Protein AF-K7L2F3-F1 (afdb_monomer_lite)

Radius of gyration: 16.88 Å; chains: 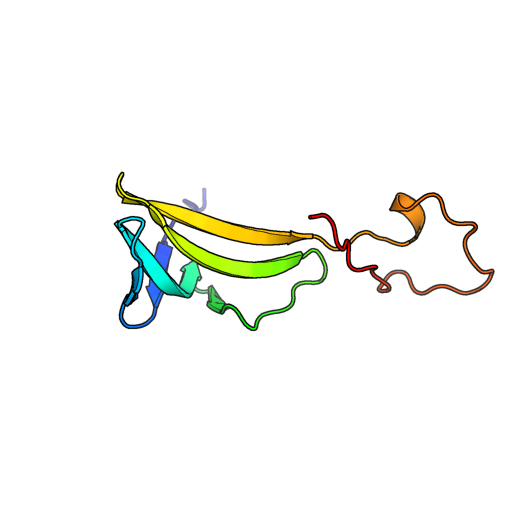1; bounding box: 46×20×44 Å

Sequence (88 aa):
MHSCTKEFSWIGLPWACKKRRKHYQAYKRNGFQISLKDKHVVAYLEDLYEDSRGNKMVVVCWFHKIDEVGIALPHSFSDREVFFSLYL

pLDDT: mean 84.44, std 12.18, range [38.5, 96.5]

Foldseek 3Di:
DPPLPFDKDADDAFDADPQRKTWGQWMDTPNDIDGQCDDDLFWGWDTWIQHPVRDTDTDIFTWAAPVRPPDDDDPDDDRSDTHTDPDD

Secondary structure (DSSP, 8-state):
-------EEEES--EE-TTS-EE-SEEEETTEEEETT-B-SSEEEEEEEE-TTS-EEEEEEEEEETTTTT----SS--TT-EEE----

Structure (mmCIF, N/CA/C/O backbone):
data_AF-K7L2F3-F1
#
_entry.id   AF-K7L2F3-F1
#
loop_
_atom_site.group_PDB
_atom_site.id
_atom_site.type_symbol
_atom_site.label_atom_id
_atom_site.label_alt_id
_atom_site.label_comp_id
_atom_site.label_asym_id
_atom_site.label_entity_id
_atom_site.label_seq_id
_atom_site.pdbx_PDB_ins_code
_atom_site.Cartn_x
_atom_site.Cartn_y
_atom_site.Cartn_z
_atom_site.occupancy
_atom_site.B_iso_or_equiv
_atom_site.auth_seq_id
_atom_site.auth_comp_id
_atom_site.auth_asym_id
_atom_site.auth_atom_id
_atom_site.pdbx_PDB_model_num
ATOM 1 N N . MET A 1 1 ? -29.458 8.527 -18.887 1.00 38.50 1 MET A N 1
ATOM 2 C CA . MET A 1 1 ? -28.304 8.990 -18.087 1.00 38.50 1 MET A CA 1
ATOM 3 C C . MET A 1 1 ? -28.022 7.930 -17.040 1.00 38.50 1 MET A C 1
ATOM 5 O O . MET A 1 1 ? -28.878 7.724 -16.192 1.00 38.50 1 MET A O 1
ATOM 9 N N . HIS A 1 2 ? -26.908 7.199 -17.127 1.00 53.78 2 HIS A N 1
ATOM 10 C CA . HIS A 1 2 ? -26.540 6.281 -16.046 1.00 53.78 2 HIS A CA 1
ATOM 11 C C . HIS A 1 2 ? -26.169 7.117 -14.823 1.00 53.78 2 HIS A C 1
ATOM 13 O O . HIS A 1 2 ? -25.137 7.786 -14.805 1.00 53.78 2 HIS A O 1
ATOM 19 N N . SER A 1 3 ? -27.045 7.111 -13.823 1.00 51.19 3 SER A N 1
ATOM 20 C CA . SER A 1 3 ? -26.766 7.599 -12.481 1.00 51.19 3 SER A CA 1
ATOM 21 C C . SER A 1 3 ? -25.551 6.825 -11.978 1.00 51.19 3 SER A C 1
ATOM 23 O O . SER A 1 3 ? -25.665 5.651 -11.639 1.00 51.19 3 SER A O 1
ATOM 25 N N . CYS A 1 4 ? -24.367 7.438 -11.984 1.00 58.00 4 CYS A N 1
ATOM 26 C CA . CYS A 1 4 ? -23.197 6.881 -11.313 1.00 58.00 4 CYS A CA 1
ATOM 27 C C . CYS A 1 4 ? -23.457 6.996 -9.805 1.00 58.00 4 CYS A C 1
ATOM 29 O O . CYS A 1 4 ? -23.016 7.941 -9.144 1.00 58.00 4 CYS A O 1
ATOM 31 N N . THR A 1 5 ? -24.296 6.105 -9.277 1.00 58.53 5 THR A N 1
ATOM 32 C CA . THR A 1 5 ? -24.549 5.987 -7.848 1.00 58.53 5 THR A CA 1
ATOM 33 C C . THR A 1 5 ? -23.226 5.617 -7.202 1.00 58.53 5 THR A C 1
ATOM 35 O O . THR A 1 5 ? -22.606 4.608 -7.522 1.00 58.53 5 THR A O 1
ATOM 38 N N . LYS A 1 6 ? -22.758 6.509 -6.327 1.00 70.19 6 LYS A N 1
ATOM 39 C CA . LYS A 1 6 ? -21.491 6.431 -5.594 1.00 70.19 6 LYS A CA 1
ATOM 40 C C . LYS A 1 6 ? -21.567 5.352 -4.509 1.00 70.19 6 LYS A C 1
ATOM 42 O O . LYS A 1 6 ? -21.383 5.653 -3.330 1.00 70.19 6 LYS A O 1
ATOM 47 N N . GLU A 1 7 ? -21.901 4.122 -4.882 1.00 85.06 7 GLU A N 1
ATOM 48 C CA . GLU A 1 7 ? -21.931 3.007 -3.946 1.00 85.06 7 GLU A CA 1
ATOM 49 C C . GLU A 1 7 ? -20.522 2.785 -3.417 1.00 85.06 7 GLU A C 1
ATOM 51 O O . GLU A 1 7 ? -19.600 2.488 -4.176 1.00 85.06 7 GLU A O 1
ATOM 56 N N . PHE A 1 8 ? -20.361 2.979 -2.111 1.00 91.38 8 PHE A N 1
ATOM 57 C CA . PHE A 1 8 ? -19.122 2.742 -1.393 1.00 91.38 8 PHE A CA 1
ATOM 58 C C . PHE A 1 8 ? -19.438 2.018 -0.091 1.00 91.38 8 PHE A C 1
ATOM 60 O O . PHE A 1 8 ? -20.246 2.507 0.705 1.00 91.38 8 PHE A O 1
ATOM 67 N N . SER A 1 9 ? -18.731 0.927 0.179 1.00 93.44 9 SER A N 1
ATOM 68 C CA . SER A 1 9 ? -18.794 0.231 1.463 1.00 93.44 9 SER A CA 1
ATOM 69 C C . SER A 1 9 ? -17.419 -0.260 1.890 1.00 93.44 9 SER A C 1
ATOM 71 O O . SER A 1 9 ? -16.646 -0.752 1.070 1.00 93.44 9 SER A O 1
ATOM 73 N N . TRP A 1 10 ? -17.129 -0.175 3.183 1.00 95.50 10 TRP A N 1
ATOM 74 C CA . TRP A 1 10 ? -15.968 -0.840 3.761 1.00 95.50 10 TRP A CA 1
ATOM 75 C C . TRP A 1 10 ? -16.150 -2.360 3.763 1.00 95.50 10 TRP A C 1
ATOM 77 O O . TRP A 1 10 ? -17.273 -2.852 3.869 1.00 95.50 10 TRP A O 1
ATOM 87 N N . ILE A 1 11 ? -15.046 -3.096 3.651 1.00 94.38 11 ILE A N 1
ATOM 88 C CA . ILE A 1 11 ? -15.019 -4.556 3.736 1.00 94.38 11 ILE A CA 1
ATOM 89 C C . ILE A 1 11 ? -14.117 -4.963 4.903 1.00 94.38 11 ILE A C 1
ATOM 91 O O . ILE A 1 11 ? -12.987 -4.486 5.033 1.00 94.38 11 ILE A O 1
ATOM 95 N N . GLY A 1 12 ? -14.620 -5.887 5.723 1.00 92.88 12 GLY A N 1
ATOM 96 C CA . GLY A 1 12 ? -13.931 -6.406 6.901 1.00 92.88 12 GLY A CA 1
ATOM 97 C C . GLY A 1 12 ? -14.261 -5.649 8.188 1.00 92.88 12 GLY A C 1
ATOM 98 O O . GLY A 1 12 ? -14.968 -4.639 8.185 1.00 92.88 12 GLY A O 1
ATOM 99 N N . LEU A 1 13 ? -13.759 -6.173 9.308 1.00 93.62 13 LEU A N 1
ATOM 100 C CA . LEU A 1 13 ? -13.920 -5.550 10.620 1.00 93.62 13 LEU A CA 1
ATOM 101 C C . LEU A 1 13 ? -12.929 -4.388 10.773 1.00 93.62 13 LEU A C 1
ATOM 103 O O . LEU A 1 13 ? -11.741 -4.578 10.496 1.00 93.62 13 LEU A O 1
ATOM 107 N N . PRO A 1 14 ? -13.381 -3.205 11.227 1.00 94.50 14 PRO A N 1
ATOM 108 C CA . PRO A 1 14 ? -12.473 -2.105 11.482 1.00 94.50 14 PRO A CA 1
ATOM 109 C C . PRO A 1 14 ? -11.567 -2.415 12.670 1.00 94.50 14 PRO A C 1
ATOM 111 O O . PRO A 1 14 ? -12.022 -2.956 13.679 1.00 94.50 14 PRO A O 1
ATOM 114 N N . TRP A 1 15 ? -10.319 -1.961 12.605 1.00 94.19 15 TRP A N 1
ATOM 115 C CA . TRP A 1 15 ? -9.471 -1.844 13.789 1.00 94.19 15 TRP A CA 1
ATOM 116 C C . TRP A 1 15 ? -9.219 -0.371 14.112 1.00 94.19 15 TRP A C 1
ATOM 118 O O . TRP A 1 15 ? -9.036 0.463 13.224 1.00 94.19 15 TRP A O 1
ATOM 128 N N . ALA A 1 16 ? -9.273 -0.028 15.397 1.00 91.56 16 ALA A N 1
ATOM 129 C CA . ALA A 1 16 ? -9.086 1.341 15.854 1.00 91.56 16 ALA A CA 1
ATOM 130 C C . ALA A 1 16 ? -7.617 1.601 16.197 1.00 91.56 16 ALA A C 1
ATOM 132 O O . ALA A 1 16 ? -6.974 0.785 16.857 1.00 91.56 16 ALA A O 1
ATOM 133 N N . CYS A 1 17 ? -7.096 2.762 15.807 1.00 89.38 17 CYS A N 1
ATOM 134 C CA . CYS A 1 17 ? -5.774 3.218 16.237 1.00 89.38 17 CYS A CA 1
ATOM 135 C C . CYS A 1 17 ? -5.868 4.322 17.304 1.00 89.38 17 CYS A C 1
ATOM 137 O O . CYS A 1 17 ? -6.924 4.923 17.525 1.00 89.38 17 CYS A O 1
ATOM 139 N N . LYS A 1 18 ? -4.727 4.671 17.919 1.00 88.88 18 LYS A N 1
ATOM 140 C CA . LYS A 1 18 ? -4.627 5.757 18.917 1.00 88.88 18 LYS A CA 1
ATOM 141 C C . LYS A 1 18 ? -5.155 7.111 18.407 1.00 88.88 18 LYS A C 1
ATOM 143 O O . LYS A 1 18 ? -5.603 7.926 19.203 1.00 88.88 18 LYS A O 1
ATOM 148 N N . LYS A 1 19 ? -5.153 7.344 17.087 1.00 89.56 19 LYS A N 1
ATOM 149 C CA . LYS A 1 19 ? -5.660 8.574 16.445 1.00 89.56 19 LYS A CA 1
ATOM 150 C C . LYS A 1 19 ? -7.182 8.572 16.217 1.00 89.56 19 LYS A C 1
ATOM 152 O O . LYS A 1 19 ? -7.671 9.421 15.477 1.00 89.56 19 LYS A O 1
ATOM 157 N N . ARG A 1 20 ? -7.932 7.631 16.813 1.00 90.75 20 ARG A N 1
ATOM 158 C CA . ARG A 1 20 ? -9.392 7.468 16.637 1.00 90.75 20 ARG A CA 1
ATOM 159 C C . ARG A 1 20 ? -9.816 7.286 15.171 1.00 90.75 20 ARG A C 1
ATOM 161 O O . ARG A 1 20 ? -10.899 7.714 14.786 1.00 90.75 20 ARG A O 1
ATOM 168 N N . ARG A 1 21 ? -8.960 6.654 14.364 1.00 94.69 21 ARG A N 1
ATOM 169 C CA . ARG A 1 21 ? -9.282 6.231 12.995 1.00 94.69 21 ARG A CA 1
ATOM 170 C C . ARG A 1 21 ? -9.720 4.774 13.010 1.00 94.69 21 ARG A C 1
ATOM 172 O O . ARG A 1 21 ? -9.177 3.996 13.798 1.00 94.69 21 ARG A O 1
ATOM 179 N N . LYS A 1 22 ? -10.677 4.423 12.153 1.00 96.06 22 LYS A N 1
ATOM 180 C CA . LYS A 1 22 ? -11.096 3.033 11.917 1.00 96.06 22 LYS A CA 1
ATOM 181 C C . LYS A 1 22 ? -10.484 2.563 10.611 1.00 96.06 22 LYS A C 1
ATOM 183 O O . LYS A 1 22 ? -10.857 3.079 9.566 1.00 96.06 22 LYS A O 1
ATOM 188 N N . HIS A 1 23 ? -9.556 1.629 10.680 1.00 96.50 23 HIS A N 1
ATOM 189 C CA . HIS A 1 23 ? -8.819 1.137 9.526 1.00 96.50 23 HIS A CA 1
ATOM 190 C C . HIS A 1 23 ? -9.460 -0.131 8.964 1.00 96.50 23 HIS A C 1
ATOM 192 O O . HIS A 1 23 ? -9.967 -0.956 9.725 1.00 96.50 23 HIS A O 1
ATOM 198 N N . TYR A 1 24 ? -9.405 -0.296 7.646 1.00 96.25 24 TYR A N 1
ATOM 199 C CA . TYR A 1 24 ? -10.051 -1.373 6.901 1.00 96.25 24 TYR A CA 1
ATOM 200 C C . TYR A 1 24 ? -9.066 -2.053 5.950 1.00 96.25 24 TYR A C 1
ATOM 202 O O . TYR A 1 24 ? -8.056 -1.481 5.556 1.00 96.25 24 TYR A O 1
ATOM 210 N N . GLN A 1 25 ? -9.366 -3.293 5.568 1.00 94.12 25 GLN A N 1
ATOM 211 C CA . GLN A 1 25 ? -8.510 -4.070 4.663 1.00 94.12 25 GLN A CA 1
ATOM 212 C C . GLN A 1 25 ? -8.857 -3.855 3.186 1.00 94.12 25 GLN A C 1
ATOM 214 O O . GLN A 1 25 ? -8.005 -4.046 2.317 1.00 94.12 25 GLN A O 1
ATOM 219 N N . ALA A 1 26 ? -10.109 -3.490 2.902 1.00 94.94 26 ALA A N 1
ATOM 220 C CA . ALA A 1 26 ? -10.617 -3.284 1.556 1.00 94.94 26 ALA A CA 1
ATOM 221 C C . ALA A 1 26 ? -11.869 -2.392 1.555 1.00 94.94 26 ALA A C 1
ATOM 223 O O . ALA A 1 26 ? -12.513 -2.175 2.587 1.00 94.94 26 ALA A O 1
ATOM 224 N N . TYR A 1 27 ? -12.242 -1.910 0.375 1.00 94.25 27 TYR A N 1
ATOM 225 C CA . TYR A 1 27 ? -13.526 -1.268 0.117 1.00 94.25 27 TYR A CA 1
ATOM 226 C C . TYR A 1 27 ? -14.148 -1.805 -1.171 1.00 94.25 27 TYR A C 1
ATOM 228 O O . TYR A 1 27 ? -13.453 -2.294 -2.059 1.00 94.25 27 TYR A O 1
ATOM 236 N N . LYS A 1 28 ? -15.471 -1.703 -1.281 1.00 93.12 28 LYS A N 1
ATOM 237 C CA . LYS A 1 28 ? -16.207 -1.909 -2.527 1.00 93.12 28 LYS A CA 1
ATOM 238 C C . LYS A 1 28 ? -16.628 -0.557 -3.071 1.00 93.12 28 LYS A C 1
ATOM 240 O O . LYS A 1 28 ? -17.180 0.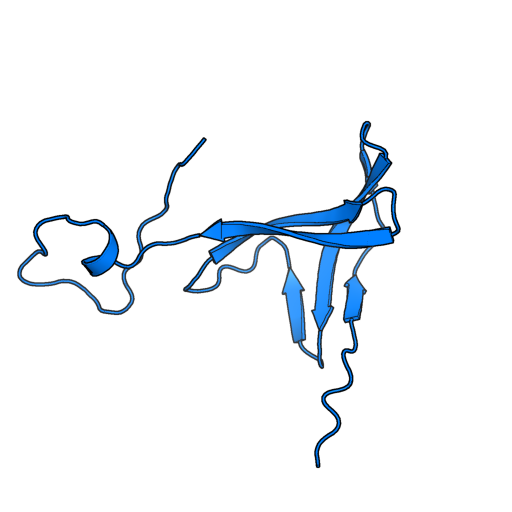247 -2.321 1.00 93.12 28 LYS A O 1
ATOM 245 N N . ARG A 1 29 ? -16.415 -0.320 -4.362 1.00 90.88 29 ARG A N 1
ATOM 246 C CA . ARG A 1 29 ? -16.928 0.851 -5.068 1.00 90.88 29 ARG A CA 1
ATOM 247 C C . ARG A 1 29 ? -17.459 0.464 -6.436 1.00 90.88 29 ARG A C 1
ATOM 249 O O . ARG A 1 29 ? -16.736 -0.136 -7.222 1.00 90.88 29 ARG A O 1
ATOM 256 N N . ASN A 1 30 ? -18.706 0.830 -6.728 1.00 89.31 30 ASN A N 1
ATOM 257 C CA . ASN A 1 30 ? -19.349 0.564 -8.023 1.00 89.31 30 ASN A CA 1
ATOM 258 C C . ASN A 1 30 ? -19.220 -0.910 -8.473 1.00 89.31 30 ASN A C 1
ATOM 260 O O . ASN A 1 30 ? -18.917 -1.189 -9.629 1.00 89.31 30 ASN A O 1
ATOM 264 N N . GLY A 1 31 ? -19.365 -1.860 -7.543 1.00 88.12 31 GLY A N 1
ATOM 26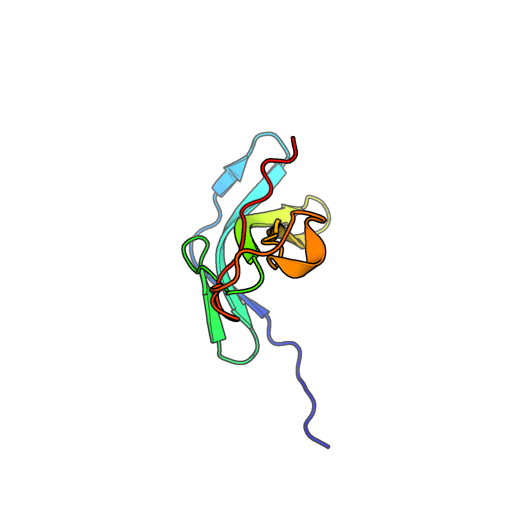5 C CA . GLY A 1 31 ? -19.196 -3.292 -7.821 1.00 88.12 31 GLY A CA 1
ATOM 266 C C . GLY A 1 31 ? -17.765 -3.830 -7.683 1.00 88.12 31 GLY A C 1
ATOM 267 O O . GLY A 1 31 ? -17.613 -5.018 -7.413 1.00 88.12 31 GLY A O 1
ATOM 268 N N . PHE A 1 32 ? -16.738 -2.984 -7.769 1.00 89.06 32 PHE A N 1
ATOM 269 C CA . PHE A 1 32 ? -15.333 -3.390 -7.683 1.00 89.06 32 PHE A CA 1
ATOM 270 C C . PHE A 1 32 ? -14.844 -3.417 -6.238 1.00 89.06 32 PHE A C 1
ATOM 272 O O . PHE A 1 32 ? -15.026 -2.448 -5.505 1.00 89.06 32 PHE A O 1
ATOM 279 N N . GLN A 1 33 ? -14.214 -4.517 -5.832 1.00 92.19 33 GLN A N 1
ATOM 280 C CA . GLN A 1 33 ? -13.507 -4.615 -4.559 1.00 92.19 33 GLN A CA 1
ATOM 281 C C . GLN A 1 33 ? -12.047 -4.209 -4.756 1.00 92.19 33 GLN A C 1
ATOM 283 O O . GLN A 1 33 ? -11.413 -4.671 -5.700 1.00 92.19 33 GLN A O 1
ATOM 288 N N . ILE A 1 34 ? -11.542 -3.368 -3.857 1.00 91.25 34 ILE A N 1
ATOM 289 C CA . ILE A 1 34 ? -10.167 -2.875 -3.854 1.00 91.25 34 ILE A CA 1
ATOM 290 C C . ILE A 1 34 ? -9.578 -3.085 -2.454 1.00 91.25 34 ILE A C 1
ATOM 292 O O . ILE A 1 34 ? -10.161 -2.633 -1.465 1.00 91.25 34 ILE A O 1
ATOM 296 N N . SER A 1 35 ? -8.451 -3.789 -2.362 1.00 91.69 35 SER A N 1
ATOM 297 C CA . SER A 1 35 ? -7.762 -4.170 -1.123 1.00 91.69 35 SER A CA 1
ATOM 298 C C . SER A 1 35 ? -6.417 -3.459 -0.956 1.00 91.69 35 SER A C 1
ATOM 300 O O . SER A 1 35 ? -5.813 -3.039 -1.936 1.00 91.69 35 SER A O 1
ATOM 302 N N . LEU A 1 36 ? -5.893 -3.372 0.274 1.00 85.94 36 LEU A N 1
ATOM 303 C CA . LEU A 1 36 ? -4.557 -2.799 0.540 1.00 85.94 36 LEU A CA 1
ATOM 304 C C . LEU A 1 36 ? -3.420 -3.477 -0.244 1.00 85.94 36 LEU A C 1
ATOM 306 O O . LEU A 1 36 ? -2.357 -2.901 -0.424 1.00 85.94 36 LEU A O 1
ATOM 310 N N . LYS A 1 37 ? -3.618 -4.712 -0.711 1.00 79.56 37 LYS A N 1
ATOM 311 C CA . LYS A 1 37 ? -2.607 -5.448 -1.481 1.00 79.56 37 LYS A CA 1
ATOM 312 C C . LYS A 1 37 ? -2.719 -5.219 -2.987 1.00 79.56 37 LYS A C 1
ATOM 314 O O . LYS A 1 37 ? -1.877 -5.725 -3.731 1.00 79.56 37 LYS A O 1
ATOM 319 N N . ASP A 1 38 ? -3.723 -4.469 -3.432 1.00 76.44 38 ASP A N 1
ATOM 320 C CA . ASP A 1 38 ? -3.943 -4.222 -4.846 1.00 76.44 38 ASP A CA 1
ATOM 321 C C . ASP A 1 38 ? -2.948 -3.167 -5.328 1.00 76.44 38 ASP A C 1
ATOM 323 O O . ASP A 1 38 ? -2.913 -2.024 -4.865 1.00 76.44 38 ASP A O 1
ATOM 327 N N . LYS A 1 39 ? -2.096 -3.584 -6.264 1.00 69.88 39 LYS A N 1
ATOM 328 C CA . LYS A 1 39 ? -1.143 -2.711 -6.944 1.00 69.88 39 LYS A CA 1
ATOM 329 C C . LYS A 1 39 ? -1.772 -2.262 -8.249 1.00 69.88 39 LYS A C 1
ATOM 331 O O . LYS A 1 39 ? -1.939 -3.063 -9.168 1.00 69.88 39 LYS A O 1
ATOM 336 N N . HIS A 1 40 ? -2.114 -0.987 -8.331 1.00 73.19 40 HIS A N 1
ATOM 337 C CA . HIS A 1 40 ? -2.537 -0.380 -9.581 1.00 73.19 40 HIS A CA 1
ATOM 338 C C . HIS A 1 40 ? -1.329 0.279 -10.243 1.00 73.19 40 HIS A C 1
ATOM 340 O O . HIS A 1 40 ? -0.423 0.746 -9.561 1.00 73.19 40 HIS A O 1
ATOM 346 N N . VAL A 1 41 ? -1.331 0.349 -11.577 1.00 71.62 41 VAL A N 1
ATOM 347 C CA . VAL A 1 41 ? -0.222 0.926 -12.368 1.00 71.62 41 VAL A CA 1
ATOM 348 C C . VAL A 1 41 ? 0.146 2.341 -11.902 1.00 71.62 41 VAL A C 1
ATOM 350 O O . VAL A 1 41 ? 1.283 2.765 -12.036 1.00 71.62 41 VAL A O 1
ATOM 353 N N . VAL A 1 42 ? -0.817 3.059 -11.323 1.00 81.00 42 VAL A N 1
ATOM 354 C CA . VAL A 1 42 ? -0.673 4.459 -10.922 1.00 81.00 42 VAL A CA 1
ATOM 355 C C . VAL A 1 42 ? -0.290 4.616 -9.441 1.00 81.00 42 VAL A C 1
ATOM 357 O O . VAL A 1 42 ? 0.388 5.576 -9.086 1.00 81.00 42 VAL A O 1
ATOM 360 N N . ALA A 1 43 ? -0.702 3.692 -8.564 1.00 85.44 43 ALA A N 1
ATOM 361 C CA . ALA A 1 43 ? -0.416 3.780 -7.132 1.00 85.44 43 ALA A CA 1
ATOM 362 C C . ALA A 1 43 ? -0.592 2.447 -6.384 1.00 85.44 43 ALA A C 1
ATOM 364 O O . ALA A 1 43 ? -1.338 1.554 -6.801 1.00 85.44 43 ALA A O 1
ATOM 365 N N . TYR A 1 44 ? 0.055 2.357 -5.226 1.00 87.19 44 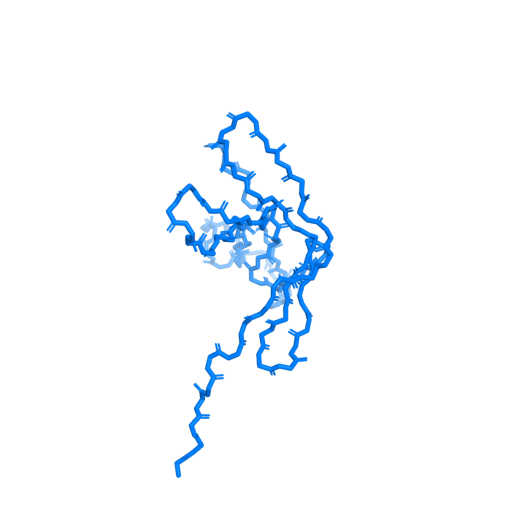TYR A N 1
ATOM 366 C CA . TYR A 1 44 ? -0.159 1.329 -4.210 1.00 87.19 44 TYR A CA 1
ATOM 367 C C . TYR A 1 44 ? -0.956 1.897 -3.028 1.00 87.19 44 TYR A C 1
ATOM 369 O O . TYR A 1 44 ? -0.762 3.050 -2.646 1.00 87.19 44 TYR A O 1
ATOM 377 N N . LEU A 1 45 ? -1.841 1.091 -2.440 1.00 90.88 45 LEU A N 1
ATOM 378 C CA . LEU A 1 45 ? -2.659 1.474 -1.287 1.00 90.88 45 LEU A CA 1
ATOM 379 C C . LEU A 1 45 ? -1.932 1.172 0.024 1.00 90.88 45 LEU A C 1
ATOM 381 O O . LEU A 1 45 ? -1.732 0.016 0.378 1.00 90.88 45 LEU A O 1
ATOM 385 N N . GLU A 1 46 ? -1.575 2.212 0.768 1.00 91.19 46 GLU A N 1
ATOM 386 C CA . GLU A 1 46 ? -0.871 2.072 2.045 1.00 91.19 46 GLU A CA 1
ATOM 387 C C . GLU A 1 46 ? -1.837 1.902 3.222 1.00 91.19 46 GLU A C 1
ATOM 389 O O . GLU A 1 46 ? -1.613 1.066 4.096 1.00 91.19 46 GLU A O 1
ATOM 394 N N . ASP A 1 47 ? -2.930 2.670 3.236 1.00 93.06 47 ASP A N 1
ATOM 395 C CA . ASP A 1 47 ? -3.912 2.638 4.318 1.00 93.06 47 ASP A CA 1
ATOM 396 C C . ASP A 1 47 ? -5.313 3.011 3.816 1.00 93.06 47 ASP A C 1
ATOM 398 O O . ASP A 1 47 ? -5.498 3.789 2.877 1.00 93.06 47 ASP A O 1
ATOM 402 N N . LEU A 1 48 ? -6.318 2.455 4.478 1.00 95.38 48 LEU A N 1
ATOM 403 C CA . LEU A 1 48 ? -7.732 2.676 4.221 1.00 95.38 48 LEU A CA 1
ATOM 404 C C . LEU A 1 48 ? -8.388 2.924 5.565 1.00 95.38 48 LEU A C 1
ATOM 406 O O . LEU A 1 48 ? -8.433 2.021 6.400 1.00 95.38 48 LEU A O 1
ATOM 410 N N . TYR A 1 49 ? -8.906 4.127 5.797 1.00 95.94 49 TYR A N 1
ATOM 411 C CA . TYR A 1 49 ? -9.473 4.435 7.101 1.00 95.94 49 TYR A CA 1
ATOM 412 C C . TYR A 1 49 ? -10.632 5.417 7.050 1.00 95.94 49 TYR A C 1
ATOM 414 O O . TYR A 1 49 ? -10.766 6.227 6.140 1.00 95.94 49 TYR A O 1
ATOM 422 N N . GLU A 1 50 ? -11.469 5.362 8.074 1.00 96.06 50 GLU A N 1
ATOM 423 C CA . GLU A 1 50 ? -12.429 6.405 8.399 1.00 96.06 50 GLU A CA 1
ATOM 424 C C . GLU A 1 50 ? -11.809 7.341 9.439 1.00 96.06 50 GLU A C 1
ATOM 426 O O . GLU A 1 50 ? -11.300 6.882 10.471 1.00 96.06 50 GLU A O 1
ATOM 431 N N . ASP A 1 51 ? -11.783 8.641 9.150 1.00 94.88 51 ASP A N 1
ATOM 432 C CA . ASP A 1 51 ? -11.276 9.639 10.089 1.00 94.88 51 ASP A CA 1
ATOM 433 C C . ASP A 1 51 ? -12.279 9.919 11.225 1.00 94.88 51 ASP A C 1
ATOM 435 O O . ASP A 1 51 ? -13.396 9.403 11.261 1.00 94.88 51 ASP A O 1
ATOM 439 N N . SER A 1 52 ? -11.893 10.765 12.180 1.00 92.19 52 SER A N 1
ATOM 440 C CA . SER A 1 52 ? -12.750 11.100 13.324 1.00 92.19 52 SER A CA 1
ATOM 441 C C . SER A 1 52 ? -14.024 11.872 12.956 1.00 92.19 52 SER A C 1
ATOM 443 O O . SER A 1 52 ? -14.899 12.020 13.809 1.00 92.19 52 SER A O 1
ATOM 445 N N . ARG A 1 53 ? -14.137 12.369 11.718 1.00 93.50 53 ARG A N 1
ATOM 446 C CA . ARG A 1 53 ? -15.303 13.077 11.175 1.00 93.50 53 ARG A CA 1
ATOM 447 C C . ARG A 1 53 ? -16.195 12.163 10.326 1.00 93.50 53 ARG A C 1
ATOM 449 O O . ARG A 1 53 ? -17.205 12.633 9.811 1.00 93.50 53 ARG A O 1
ATOM 456 N N . GLY A 1 54 ? -15.849 10.881 10.183 1.00 91.81 54 GLY A N 1
ATOM 457 C CA . GLY A 1 54 ? -16.579 9.931 9.341 1.00 91.81 54 GLY A CA 1
ATOM 458 C C . GLY A 1 54 ? -16.195 9.988 7.858 1.00 91.81 54 GLY A C 1
ATOM 459 O O . GLY A 1 54 ? -16.868 9.369 7.031 1.00 91.81 54 GLY A O 1
ATOM 460 N N . ASN A 1 55 ? -15.135 10.717 7.490 1.00 94.19 55 ASN A N 1
ATOM 461 C CA . ASN A 1 55 ? -14.669 10.765 6.106 1.00 94.19 55 ASN A CA 1
ATOM 462 C C . ASN A 1 55 ? -13.925 9.480 5.753 1.00 94.19 55 ASN A C 1
ATOM 464 O O . ASN A 1 55 ? -13.100 8.996 6.527 1.00 94.19 55 ASN A O 1
ATOM 468 N N . LYS A 1 56 ? -14.171 8.968 4.546 1.00 94.06 56 LYS A N 1
ATOM 469 C CA . LYS A 1 56 ? -13.464 7.811 3.990 1.00 94.06 56 LYS A CA 1
ATOM 470 C C . LYS A 1 56 ? -12.163 8.270 3.350 1.00 94.06 56 LYS A C 1
ATOM 472 O O . LYS A 1 56 ? -12.186 9.045 2.398 1.00 94.06 56 LYS A O 1
ATOM 477 N N . MET A 1 57 ? -11.056 7.770 3.872 1.00 95.12 57 MET A N 1
ATOM 478 C CA . MET A 1 57 ? -9.705 8.156 3.502 1.00 95.12 57 MET A CA 1
ATOM 479 C C . MET A 1 57 ? -8.975 6.981 2.870 1.00 95.12 57 MET A C 1
ATOM 481 O O . MET A 1 57 ? -9.135 5.827 3.274 1.00 95.12 57 MET A O 1
ATOM 485 N N . VAL A 1 58 ? -8.144 7.310 1.889 1.00 92.56 58 VAL A N 1
ATOM 486 C CA . VAL A 1 58 ? -7.250 6.379 1.215 1.00 92.56 58 VAL A CA 1
ATOM 487 C C . VAL A 1 58 ? -5.868 7.015 1.218 1.00 92.56 58 VAL A C 1
ATOM 489 O O . VAL A 1 58 ? -5.711 8.134 0.731 1.00 92.56 58 VAL A O 1
ATOM 492 N N . VAL A 1 59 ? -4.888 6.323 1.786 1.00 92.12 59 VAL A N 1
ATOM 493 C CA . VAL A 1 59 ? -3.475 6.695 1.692 1.00 92.12 59 VAL A CA 1
ATOM 494 C C . VAL A 1 59 ? -2.875 5.880 0.564 1.00 92.12 59 VAL A C 1
ATOM 496 O O . VAL A 1 59 ? -3.022 4.657 0.528 1.00 92.12 59 VAL A O 1
ATOM 499 N N . VAL A 1 60 ? -2.237 6.568 -0.373 1.00 89.81 60 VAL A N 1
ATOM 500 C CA . VAL A 1 60 ? -1.592 5.956 -1.528 1.00 89.81 60 VAL A CA 1
ATOM 501 C C . VAL A 1 60 ? -0.134 6.358 -1.587 1.00 89.81 60 VAL A C 1
ATOM 503 O O . VAL A 1 60 ? 0.207 7.505 -1.302 1.00 89.81 60 VAL A O 1
ATOM 506 N N . CYS A 1 61 ? 0.696 5.432 -2.044 1.00 88.81 61 CYS A N 1
ATOM 507 C CA . CYS A 1 61 ? 2.009 5.753 -2.565 1.00 88.81 61 CYS A CA 1
ATOM 508 C C . CYS A 1 61 ? 1.939 5.745 -4.095 1.00 88.81 61 CYS A C 1
ATOM 510 O O . CYS A 1 61 ? 1.580 4.731 -4.700 1.00 88.81 61 CYS A O 1
ATOM 512 N N . TRP A 1 62 ? 2.221 6.892 -4.708 1.00 86.50 62 TRP A N 1
ATOM 513 C CA . TRP A 1 62 ? 2.169 7.061 -6.157 1.00 86.50 62 TRP A CA 1
ATOM 514 C C . TRP A 1 62 ? 3.386 6.434 -6.829 1.00 86.50 62 TRP A C 1
ATOM 516 O O . TRP A 1 62 ? 4.499 6.471 -6.298 1.00 86.50 62 TRP A O 1
ATOM 526 N N . PHE A 1 63 ? 3.168 5.898 -8.024 1.00 86.56 63 PHE A N 1
ATOM 527 C CA . PHE A 1 63 ? 4.254 5.569 -8.930 1.00 86.56 63 PHE A CA 1
ATOM 528 C C . PHE A 1 63 ? 4.423 6.685 -9.960 1.00 86.56 63 PHE A C 1
ATOM 530 O O . PHE A 1 63 ? 3.440 7.291 -10.385 1.00 86.56 63 PHE A O 1
ATOM 537 N N . HIS A 1 64 ? 5.663 6.925 -10.372 1.00 83.44 64 HIS A N 1
ATOM 538 C CA . HIS A 1 64 ? 5.987 7.830 -11.469 1.00 83.44 64 HIS A CA 1
ATOM 539 C C . HIS A 1 64 ? 6.301 7.033 -12.722 1.00 83.44 64 HIS A C 1
ATOM 541 O O . HIS A 1 64 ? 6.955 5.988 -12.655 1.00 83.44 64 HIS A O 1
ATOM 547 N N . LYS A 1 65 ? 5.879 7.532 -13.875 1.00 83.69 65 LYS A N 1
ATOM 548 C CA . LYS A 1 65 ? 6.393 7.014 -15.139 1.00 83.69 65 LYS A CA 1
ATOM 549 C C . LYS A 1 65 ? 7.826 7.487 -15.361 1.00 83.69 65 LYS A C 1
ATOM 551 O O . LYS A 1 65 ? 8.276 8.480 -14.790 1.00 83.69 65 LYS A O 1
ATOM 556 N N . ILE A 1 66 ? 8.554 6.759 -16.200 1.00 81.62 66 ILE A N 1
ATOM 557 C CA . ILE A 1 66 ? 9.966 7.045 -16.470 1.00 81.62 66 ILE A CA 1
ATOM 558 C C . ILE A 1 66 ? 10.193 8.434 -17.097 1.00 81.62 66 ILE A C 1
ATOM 560 O O . ILE A 1 66 ? 11.212 9.071 -16.847 1.00 81.62 66 ILE A O 1
ATOM 564 N N . ASP A 1 67 ? 9.229 8.937 -17.865 1.00 79.94 67 ASP A N 1
ATOM 565 C CA . ASP A 1 67 ? 9.255 10.262 -18.488 1.00 79.94 67 ASP A CA 1
ATOM 566 C C . ASP A 1 67 ? 8.920 11.404 -17.510 1.00 79.94 67 ASP A C 1
ATOM 568 O O . ASP A 1 67 ? 9.199 12.565 -17.805 1.00 79.94 67 ASP A O 1
ATOM 572 N N . GLU A 1 68 ? 8.399 11.094 -16.319 1.00 82.19 68 GLU A N 1
ATOM 573 C CA . GLU A 1 68 ? 8.072 12.076 -15.275 1.00 82.19 68 GLU A CA 1
ATOM 574 C C . GLU A 1 68 ? 9.238 12.338 -14.305 1.00 82.19 68 GLU A C 1
ATOM 576 O O . GLU A 1 68 ? 9.245 13.355 -13.614 1.00 82.19 68 GLU A O 1
ATOM 581 N N . VAL A 1 69 ? 10.234 11.445 -14.237 1.00 77.38 69 VAL A N 1
ATOM 582 C CA . VAL A 1 69 ? 11.312 11.493 -13.223 1.00 77.38 69 VAL A CA 1
ATOM 583 C C . VAL A 1 69 ? 12.550 12.294 -13.646 1.00 77.38 69 VAL A C 1
ATOM 585 O O . VAL A 1 69 ? 13.510 12.384 -12.884 1.00 77.38 69 VAL A O 1
ATOM 588 N N . GLY A 1 70 ? 12.557 12.894 -14.842 1.00 76.12 70 GLY A N 1
ATOM 589 C CA . GLY A 1 70 ? 13.672 13.727 -15.325 1.00 76.12 70 GLY A CA 1
ATOM 590 C C . GLY A 1 70 ? 14.999 12.975 -15.513 1.00 76.12 70 GLY A C 1
ATOM 591 O O . GLY A 1 70 ? 16.054 13.600 -15.618 1.00 76.12 70 GLY A O 1
ATOM 592 N N . ILE A 1 71 ? 14.960 11.640 -15.542 1.00 78.06 71 ILE A N 1
ATOM 593 C CA . ILE A 1 71 ? 16.119 10.778 -15.787 1.00 78.06 71 ILE A CA 1
ATOM 594 C C . ILE A 1 71 ? 16.327 10.664 -17.301 1.00 78.06 71 ILE A C 1
ATOM 596 O O . ILE A 1 71 ? 15.368 10.639 -18.071 1.00 78.06 71 ILE A O 1
ATOM 600 N N . ALA A 1 72 ? 17.585 10.575 -17.740 1.00 82.06 72 ALA A N 1
ATOM 601 C CA . ALA A 1 72 ? 17.889 10.231 -19.124 1.00 82.06 72 ALA A CA 1
ATOM 602 C C . ALA A 1 72 ? 17.282 8.858 -19.456 1.00 82.06 72 ALA A C 1
ATOM 604 O O . ALA A 1 72 ? 17.697 7.839 -18.901 1.00 82.06 72 ALA A O 1
ATOM 605 N N . LEU A 1 73 ? 16.285 8.844 -20.342 1.00 80.88 73 LEU A N 1
ATOM 606 C CA . LEU A 1 73 ? 15.597 7.619 -20.732 1.00 80.88 73 LEU A CA 1
ATOM 607 C C . LEU A 1 73 ? 16.586 6.665 -21.420 1.00 80.88 73 LEU A C 1
ATOM 609 O O . LEU A 1 73 ? 17.278 7.083 -22.355 1.00 80.88 73 LEU A O 1
ATOM 613 N N . PRO A 1 74 ? 16.669 5.391 -20.999 1.00 82.62 74 PRO A N 1
ATOM 614 C CA . PRO A 1 74 ? 17.456 4.411 -21.731 1.00 82.62 74 PRO A CA 1
ATOM 615 C C . PRO A 1 74 ? 16.853 4.215 -23.128 1.00 82.62 74 PRO A C 1
ATOM 617 O O . PRO A 1 74 ? 15.654 4.390 -23.331 1.00 82.62 74 PRO A O 1
ATOM 620 N N . HIS A 1 75 ? 17.664 3.802 -24.104 1.00 80.81 75 HIS A N 1
ATOM 621 C CA . HIS A 1 75 ? 17.183 3.557 -25.474 1.00 80.81 75 HIS A CA 1
ATOM 622 C C . HIS A 1 75 ? 16.066 2.505 -25.556 1.00 80.81 75 HIS A C 1
ATOM 624 O O . HIS A 1 75 ? 15.311 2.481 -26.525 1.00 80.81 75 HIS A O 1
ATOM 630 N N . SER A 1 76 ? 15.959 1.648 -24.541 1.00 84.44 76 SER A N 1
ATOM 631 C CA . SER A 1 76 ? 14.876 0.691 -24.367 1.00 84.44 76 SER A CA 1
ATOM 632 C C . SER A 1 76 ? 14.302 0.831 -22.958 1.00 84.44 76 SER A C 1
ATOM 634 O O . SER A 1 76 ? 14.938 0.416 -21.989 1.00 84.44 76 SER A O 1
ATOM 636 N N . PHE A 1 77 ? 13.099 1.385 -22.855 1.00 83.81 77 PHE A N 1
ATOM 637 C CA . PHE A 1 77 ? 12.247 1.300 -21.671 1.00 83.81 77 PHE A CA 1
ATOM 638 C C . PHE A 1 77 ? 10.872 0.782 -22.090 1.00 83.81 77 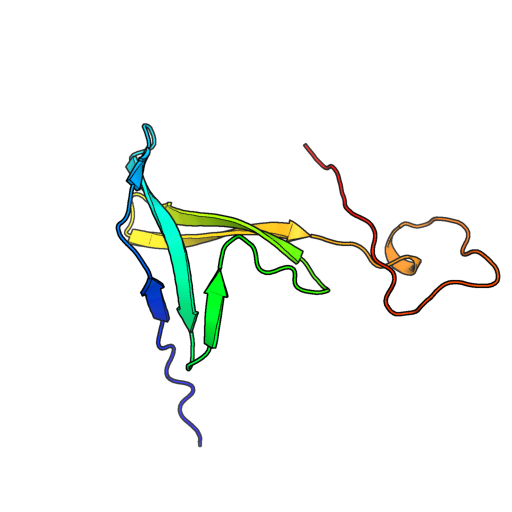PHE A C 1
ATOM 640 O O . PHE A 1 77 ? 10.507 0.822 -23.267 1.00 83.81 77 PHE A O 1
ATOM 647 N N . SER A 1 78 ? 10.119 0.257 -21.131 1.00 84.12 78 SER A N 1
ATOM 648 C CA . SER A 1 78 ? 8.739 -0.168 -21.357 1.00 84.12 78 SER A CA 1
ATOM 649 C C . SER A 1 78 ? 7.774 0.944 -20.962 1.00 84.12 78 SER A C 1
ATOM 651 O O . SER A 1 78 ? 7.886 1.484 -19.866 1.00 84.12 78 SER A O 1
ATOM 653 N N . ASP A 1 79 ? 6.740 1.199 -21.766 1.00 81.88 79 ASP A N 1
ATOM 654 C CA . ASP A 1 79 ? 5.654 2.136 -21.411 1.00 81.88 79 ASP A CA 1
ATOM 655 C C . ASP A 1 79 ? 4.851 1.701 -20.166 1.00 81.88 79 ASP A C 1
ATOM 657 O O . ASP A 1 79 ? 3.989 2.431 -19.671 1.00 81.88 79 ASP A O 1
ATOM 661 N N . ARG A 1 80 ? 5.092 0.477 -19.674 1.00 85.38 80 ARG A N 1
ATOM 662 C CA . ARG A 1 80 ? 4.496 -0.072 -18.447 1.00 85.38 80 ARG A CA 1
ATOM 663 C C . ARG A 1 80 ? 5.418 0.026 -17.233 1.00 85.38 80 ARG A C 1
ATOM 665 O O . ARG A 1 80 ? 5.006 -0.377 -16.147 1.00 85.38 80 ARG A O 1
ATOM 672 N N . GLU A 1 81 ? 6.654 0.477 -17.416 1.00 84.62 81 GLU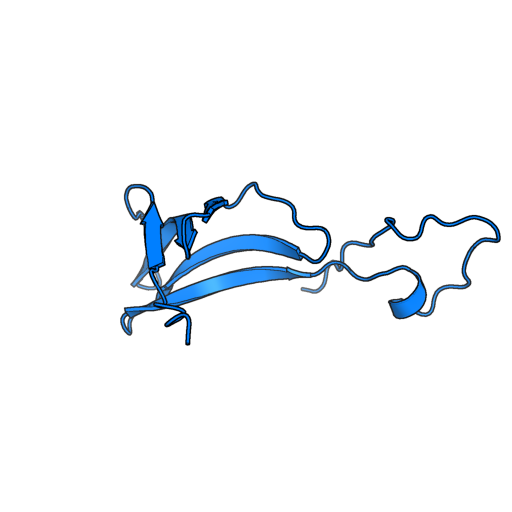 A N 1
ATOM 673 C CA . GLU A 1 81 ? 7.614 0.637 -16.332 1.00 84.62 81 GLU A CA 1
ATOM 674 C C . GLU A 1 81 ? 7.251 1.854 -15.483 1.00 84.62 81 GLU A C 1
ATOM 676 O O . GLU A 1 81 ? 6.942 2.930 -15.997 1.00 84.62 81 GLU A O 1
ATOM 681 N N . VAL A 1 82 ? 7.259 1.660 -14.167 1.00 85.75 82 VAL A N 1
ATOM 682 C CA . VAL A 1 82 ? 6.936 2.702 -13.200 1.00 85.75 82 VAL A CA 1
ATOM 683 C C . VAL A 1 82 ? 7.925 2.656 -12.041 1.00 85.75 82 VAL A C 1
ATOM 685 O O . VAL A 1 82 ? 8.363 1.583 -11.619 1.00 85.75 82 VAL A O 1
ATOM 688 N N . PHE A 1 83 ? 8.265 3.826 -11.517 1.00 81.56 83 PHE A N 1
ATOM 689 C CA . PHE A 1 83 ? 9.221 4.024 -10.438 1.00 81.56 83 PHE A CA 1
ATOM 690 C C . PHE A 1 83 ? 8.481 4.338 -9.144 1.00 81.56 83 PHE A C 1
ATOM 692 O O . PHE A 1 83 ? 7.547 5.141 -9.113 1.00 81.56 83 PHE A O 1
ATOM 699 N N . PHE A 1 84 ? 8.900 3.692 -8.060 1.00 80.12 84 PHE A N 1
ATOM 700 C CA . PHE A 1 84 ? 8.376 3.969 -6.730 1.00 80.12 84 PHE A CA 1
ATOM 701 C C . PHE A 1 84 ? 9.039 5.222 -6.162 1.00 80.12 84 PHE A C 1
ATOM 703 O O . PHE A 1 84 ? 10.265 5.286 -6.059 1.00 80.12 84 PHE A O 1
ATOM 710 N N . SER A 1 85 ? 8.225 6.198 -5.768 1.00 72.19 85 SER A N 1
ATOM 711 C CA . SER A 1 85 ? 8.704 7.390 -5.079 1.00 72.19 85 SER A CA 1
ATOM 712 C C . SER A 1 85 ? 8.774 7.125 -3.576 1.00 72.19 85 SER A C 1
ATOM 714 O O . SER A 1 85 ? 7.751 7.089 -2.896 1.00 72.19 85 SER A O 1
ATOM 716 N N . LEU A 1 86 ? 9.980 6.946 -3.036 1.00 66.88 86 LEU A N 1
ATOM 717 C CA . LEU A 1 86 ? 10.219 7.013 -1.591 1.00 66.88 86 LEU A CA 1
ATOM 718 C C . LEU A 1 86 ? 10.269 8.489 -1.170 1.00 66.88 86 LEU A C 1
ATOM 720 O O . LEU A 1 86 ? 11.347 9.008 -0.897 1.00 66.88 86 LEU A O 1
ATOM 724 N N . TYR A 1 87 ? 9.128 9.179 -1.129 1.00 56.84 87 TYR A N 1
ATOM 725 C CA . TYR A 1 87 ? 9.052 10.457 -0.414 1.00 56.84 87 TYR A CA 1
ATOM 726 C C . TYR A 1 87 ? 8.465 10.234 0.981 1.00 56.84 87 TYR A C 1
ATOM 728 O O . TYR A 1 87 ? 7.272 9.968 1.135 1.00 56.84 87 TYR A O 1
ATOM 736 N N . LEU A 1 88 ? 9.360 10.312 1.974 1.00 41.34 88 LEU A N 1
ATOM 737 C CA . LEU A 1 88 ? 9.071 10.778 3.333 1.00 41.34 88 LEU A CA 1
ATOM 738 C C . LEU A 1 88 ? 8.799 12.287 3.312 1.00 41.34 88 LEU A C 1
ATOM 740 O O . LEU A 1 88 ? 9.473 12.982 2.516 1.00 41.34 88 LEU A O 1
#

InterPro domains:
  IPR001025 Bromo adjacent homology (BAH) domain [PS51038] (22-88)
  IPR043151 Bromo adjacent homology (BAH) domain superfamily [G3DSA:2.30.30.490] (4-88)

Organism: Glycine max (NCBI:txid3847)